Protein AF-N1V5P5-F1 (afdb_monomer_lite)

Sequence (106 aa):
MYGLFARRLSEIPAVEVEAEYWFISLPFGETRRGYAVTNEVIETLRADATRVITAMRRGYFPPKPESGQFASFSTMMGRDGMQQAWHGVSGAEELRDIAALLGGEK

Organism: NCBI:txid1246476

Radius of gyration: 18.53 Å; chains: 1; bounding box: 45×33×42 Å

Structure (mmCIF, N/CA/C/O backbone):
data_AF-N1V5P5-F1
#
_entry.id   AF-N1V5P5-F1
#
loop_
_atom_site.group_PDB
_atom_site.id
_atom_site.type_symbol
_atom_site.label_atom_id
_atom_site.label_alt_id
_atom_site.label_comp_id
_atom_site.label_asym_id
_atom_site.label_entity_id
_atom_site.label_seq_id
_atom_site.pdbx_PDB_ins_code
_atom_site.Cartn_x
_atom_site.Cartn_y
_atom_site.Cartn_z
_atom_site.occupancy
_atom_site.B_iso_or_equiv
_atom_site.auth_seq_id
_atom_site.auth_comp_id
_atom_site.auth_asym_id
_atom_site.auth_atom_id
_atom_site.pdbx_PDB_model_num
ATOM 1 N N . MET A 1 1 ? -3.430 -3.464 7.121 1.00 67.31 1 MET A N 1
ATOM 2 C CA . MET A 1 1 ? -3.294 -4.917 7.398 1.00 67.31 1 MET A CA 1
ATOM 3 C C . MET A 1 1 ? -3.762 -5.298 8.800 1.00 67.31 1 MET A C 1
ATOM 5 O O . MET A 1 1 ? -4.719 -6.050 8.892 1.00 67.31 1 MET A O 1
ATOM 9 N N . TYR A 1 2 ? -3.175 -4.777 9.885 1.00 75.75 2 TYR A N 1
ATOM 10 C CA . TYR A 1 2 ? -3.547 -5.192 11.253 1.00 75.75 2 TYR A CA 1
ATOM 11 C C . TYR A 1 2 ? -5.017 -4.938 11.627 1.00 75.75 2 TYR A C 1
ATOM 13 O O . TYR A 1 2 ? -5.663 -5.842 12.146 1.00 75.75 2 TYR A O 1
ATOM 21 N N . GLY A 1 3 ? -5.590 -3.785 11.259 1.00 73.88 3 GLY A N 1
ATOM 22 C CA . GLY A 1 3 ? -7.024 -3.523 11.461 1.00 73.88 3 GLY A CA 1
ATOM 23 C C . GLY A 1 3 ? -7.952 -4.494 10.709 1.00 73.88 3 GLY A C 1
ATOM 24 O O . GLY A 1 3 ? -9.035 -4.816 11.185 1.00 73.88 3 GLY A O 1
ATOM 25 N N . LEU A 1 4 ? -7.503 -5.049 9.576 1.00 72.12 4 LEU A N 1
ATOM 26 C CA . LEU A 1 4 ? -8.258 -6.060 8.828 1.00 72.12 4 LEU A CA 1
ATOM 27 C C . LEU A 1 4 ? -8.321 -7.388 9.591 1.00 72.12 4 LEU A C 1
ATOM 29 O O . LEU A 1 4 ? -9.376 -8.012 9.678 1.00 72.12 4 LEU A O 1
ATOM 33 N N . PHE A 1 5 ? -7.188 -7.807 10.161 1.00 77.00 5 PHE A N 1
ATOM 34 C CA . PHE A 1 5 ? -7.124 -9.003 10.997 1.00 77.00 5 PHE A CA 1
ATOM 35 C C . PHE A 1 5 ? -7.923 -8.824 12.283 1.00 77.00 5 PHE A C 1
ATOM 37 O O . PHE A 1 5 ? -8.681 -9.721 12.633 1.00 77.00 5 PHE A O 1
ATOM 44 N N . ALA A 1 6 ? -7.829 -7.659 12.928 1.00 76.62 6 ALA A N 1
ATOM 45 C CA . ALA A 1 6 ? -8.623 -7.341 14.111 1.00 76.62 6 ALA A CA 1
ATOM 46 C C . ALA A 1 6 ? -10.131 -7.455 13.829 1.00 76.62 6 ALA A C 1
ATOM 48 O O . ALA A 1 6 ? -10.838 -8.118 14.578 1.00 76.62 6 ALA A O 1
ATOM 49 N N . ARG A 1 7 ? -10.608 -6.919 12.697 1.00 73.62 7 ARG A N 1
ATOM 50 C CA . ARG A 1 7 ? -12.018 -7.032 12.289 1.00 73.62 7 ARG A CA 1
ATOM 51 C C . ARG A 1 7 ? -12.434 -8.447 11.873 1.00 73.62 7 ARG A C 1
ATOM 53 O O . ARG A 1 7 ? -13.584 -8.830 12.041 1.00 73.62 7 ARG A O 1
ATOM 60 N N . ARG A 1 8 ? -11.526 -9.239 11.294 1.00 75.19 8 ARG A N 1
ATOM 61 C CA . ARG A 1 8 ? -11.812 -10.639 10.932 1.00 75.19 8 ARG A CA 1
ATOM 62 C C . ARG A 1 8 ? -11.868 -11.553 12.156 1.00 75.19 8 ARG A C 1
ATOM 64 O O . ARG A 1 8 ? -12.632 -12.513 12.142 1.00 75.19 8 ARG A O 1
ATOM 71 N N . LEU A 1 9 ? -11.029 -11.285 13.152 1.00 77.69 9 LEU A N 1
ATOM 72 C CA . LEU A 1 9 ? -10.914 -12.068 14.382 1.00 77.69 9 LEU A CA 1
ATOM 73 C C . LEU A 1 9 ? -11.858 -11.581 15.483 1.00 77.69 9 LEU A C 1
ATOM 75 O O . LEU A 1 9 ? -12.044 -12.291 16.465 1.00 77.69 9 LEU A O 1
ATOM 79 N N . SER A 1 10 ? -12.459 -10.397 15.343 1.00 72.38 10 SER A N 1
ATOM 80 C CA . SER A 1 10 ? -13.463 -9.930 16.290 1.00 72.38 10 SER A CA 1
ATOM 81 C C . SER A 1 10 ? -14.694 -10.832 16.219 1.00 72.38 10 SER A C 1
ATOM 83 O O . SER A 1 10 ? -15.405 -10.851 15.215 1.00 72.38 10 SER A O 1
ATOM 85 N N . GLU A 1 11 ? -14.982 -11.535 17.310 1.00 67.75 11 GLU A N 1
ATOM 86 C CA . GLU A 1 11 ? -16.199 -12.343 17.480 1.00 67.75 11 GLU A CA 1
ATOM 87 C C . GLU A 1 11 ? -17.476 -11.485 17.554 1.00 67.75 11 GLU A C 1
ATOM 89 O O . GLU A 1 11 ? -18.585 -12.013 17.563 1.00 67.75 11 GLU A O 1
ATOM 94 N N . ILE A 1 12 ? -17.330 -10.155 17.589 1.00 64.88 12 ILE A N 1
ATOM 95 C CA . ILE A 1 12 ? -18.420 -9.184 17.667 1.00 64.88 12 ILE A CA 1
ATOM 96 C C . ILE A 1 12 ? -18.584 -8.524 16.284 1.00 64.88 12 ILE A C 1
ATOM 98 O O . ILE A 1 12 ? -17.786 -7.655 15.930 1.00 64.88 12 ILE A O 1
ATOM 102 N N . PRO A 1 13 ? -19.617 -8.884 15.497 1.00 59.06 13 PRO A N 1
ATOM 103 C CA . PRO A 1 13 ? -19.757 -8.475 14.092 1.00 59.06 13 PRO A CA 1
ATOM 104 C C . PRO A 1 13 ? -19.939 -6.967 13.851 1.00 59.06 13 PRO A C 1
ATOM 106 O O . PRO A 1 13 ? -19.893 -6.526 12.704 1.00 59.06 13 PRO A O 1
ATOM 109 N N . ALA A 1 14 ? -20.185 -6.191 14.910 1.00 62.97 14 ALA A N 1
ATOM 110 C CA . ALA A 1 14 ? -20.585 -4.786 14.851 1.00 62.97 14 ALA A CA 1
ATOM 111 C C . ALA A 1 14 ? -19.599 -3.819 15.532 1.00 62.97 14 ALA A C 1
ATOM 113 O O . ALA A 1 14 ? -19.909 -2.638 15.654 1.00 62.97 14 ALA A O 1
ATOM 114 N N . VAL A 1 15 ? -18.434 -4.290 15.995 1.00 70.00 15 VAL A N 1
ATOM 115 C CA . VAL A 1 15 ? -17.426 -3.387 16.571 1.00 70.00 15 VAL A CA 1
ATOM 116 C C . VAL A 1 15 ? -16.710 -2.656 15.444 1.00 70.00 15 VAL A C 1
ATOM 118 O O . VAL A 1 15 ? -16.106 -3.269 14.561 1.00 70.00 15 VAL A O 1
ATOM 121 N N . GLU A 1 16 ? -16.796 -1.332 15.479 1.00 76.56 16 GLU A N 1
ATOM 122 C CA . GLU A 1 16 ? -16.040 -0.46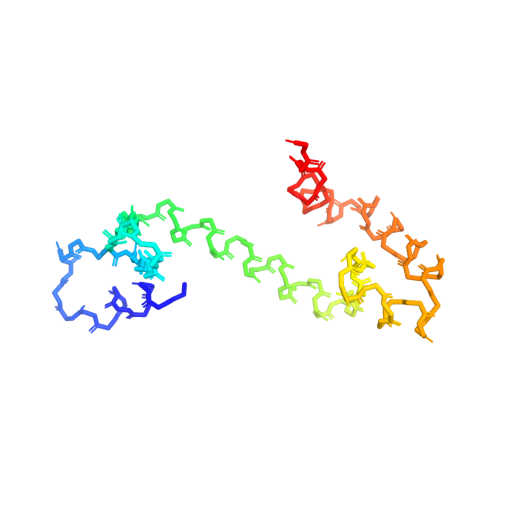4 14.593 1.00 76.56 16 GLU A CA 1
ATOM 123 C C . GLU A 1 16 ? -14.551 -0.576 14.937 1.00 76.56 16 GLU A C 1
ATOM 125 O O . GLU A 1 16 ? -14.142 -0.402 16.084 1.00 76.56 16 GLU A O 1
ATOM 130 N N . VAL A 1 17 ? -13.742 -0.954 13.946 1.00 81.94 17 VAL A N 1
ATOM 131 C CA . VAL A 1 17 ? -12.296 -1.119 14.111 1.00 81.94 17 VAL A CA 1
ATOM 132 C C . VAL A 1 17 ? -11.605 0.115 13.563 1.00 81.94 17 VAL A C 1
ATOM 134 O O . VAL A 1 17 ? -11.783 0.448 12.394 1.00 81.94 17 VAL A O 1
ATOM 137 N N . GLU A 1 18 ? -10.769 0.746 14.379 1.00 85.62 18 GLU A N 1
ATOM 138 C CA . GLU A 1 18 ? -9.924 1.867 13.974 1.00 85.62 18 GLU A CA 1
ATOM 139 C C . GLU A 1 18 ? -8.472 1.414 13.794 1.00 85.62 18 GLU A C 1
ATOM 141 O O . GLU A 1 18 ? -7.947 0.591 14.547 1.00 85.62 18 GLU A O 1
ATOM 146 N N . ALA A 1 19 ? -7.819 1.937 12.758 1.00 84.38 19 ALA A N 1
ATOM 147 C CA . ALA A 1 19 ? -6.390 1.779 12.537 1.00 84.38 19 ALA A CA 1
ATOM 148 C C . ALA A 1 19 ? -5.689 3.088 12.885 1.00 84.38 19 ALA A C 1
ATOM 150 O O . ALA A 1 19 ? -6.049 4.140 12.358 1.00 84.38 19 ALA A O 1
ATOM 151 N N . GLU A 1 20 ? -4.675 3.020 13.746 1.00 85.19 20 GLU A N 1
ATOM 152 C CA . GLU A 1 20 ? -4.073 4.214 14.330 1.00 85.19 20 GLU A CA 1
ATOM 153 C C . GLU A 1 20 ? -2.556 4.174 14.347 1.00 85.19 20 GLU A 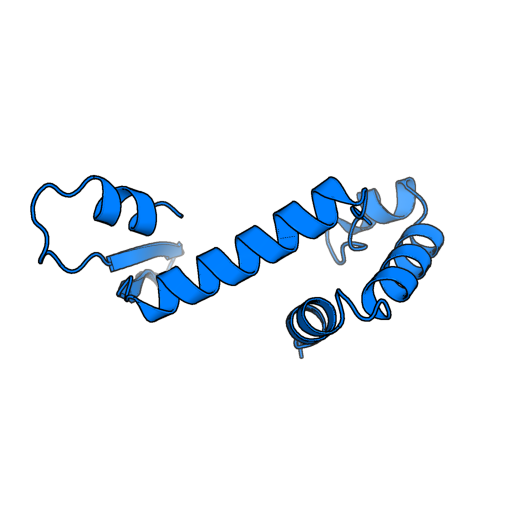C 1
ATOM 155 O O . GLU A 1 20 ? -1.936 3.133 14.564 1.00 85.19 20 GLU A O 1
ATOM 160 N N . TYR A 1 21 ? -1.976 5.354 14.170 1.00 79.81 21 TYR A N 1
ATOM 161 C CA . TYR A 1 21 ? -0.551 5.605 14.222 1.00 79.81 21 TYR A CA 1
ATOM 162 C C . TYR A 1 21 ? -0.265 6.671 15.267 1.00 79.81 21 TYR A C 1
ATOM 164 O O . TYR A 1 21 ? -0.916 7.720 15.326 1.00 79.81 21 TYR A O 1
ATOM 172 N N . TRP A 1 22 ? 0.716 6.364 16.105 1.00 81.56 22 TRP A N 1
ATOM 173 C CA . TRP A 1 22 ? 1.154 7.214 17.195 1.00 81.56 22 TRP A CA 1
ATOM 174 C C . TRP A 1 22 ? 2.506 7.793 16.802 1.00 81.56 22 TRP A C 1
ATOM 176 O O . TRP A 1 22 ? 3.497 7.071 16.693 1.00 81.56 22 TRP A O 1
ATOM 186 N N . PHE A 1 23 ? 2.535 9.097 16.550 1.00 74.75 23 PHE A N 1
ATOM 187 C CA . PHE A 1 23 ? 3.768 9.819 16.280 1.00 74.75 23 PHE A CA 1
ATOM 188 C C . PHE A 1 23 ? 4.285 10.388 17.595 1.00 74.75 23 PHE A C 1
ATOM 190 O O . PHE A 1 23 ? 3.679 11.293 18.172 1.00 74.75 23 PHE A O 1
ATOM 197 N N . ILE A 1 24 ? 5.407 9.850 18.064 1.00 73.75 24 ILE A N 1
ATOM 198 C CA . ILE A 1 24 ? 6.117 10.371 19.230 1.00 73.75 24 ILE A CA 1
ATOM 199 C C . ILE A 1 24 ? 7.224 11.282 18.700 1.00 73.75 24 ILE A C 1
ATOM 201 O O . ILE A 1 24 ? 8.294 10.812 18.320 1.00 73.75 24 ILE A O 1
ATOM 205 N N . SER A 1 25 ? 6.961 12.588 18.631 1.00 65.88 25 SER A N 1
ATOM 206 C CA . SER A 1 25 ? 7.993 13.581 18.317 1.00 65.88 25 SER A CA 1
ATOM 207 C C . SER A 1 25 ? 8.282 14.442 19.541 1.00 65.88 25 SER A C 1
ATOM 209 O O . SER A 1 25 ? 7.417 15.186 20.000 1.00 65.88 25 SER A O 1
ATOM 211 N N . LEU A 1 26 ? 9.511 14.386 20.055 1.00 59.88 26 LEU A N 1
ATOM 212 C CA . LEU A 1 26 ? 10.017 15.425 20.954 1.00 59.88 26 LEU A CA 1
ATOM 213 C C . LEU A 1 26 ? 10.351 16.669 20.105 1.00 59.88 26 LEU A C 1
ATOM 215 O O . LEU A 1 26 ? 10.971 16.503 19.053 1.00 59.88 26 LEU A O 1
ATOM 219 N N . PRO A 1 27 ? 9.971 17.900 20.503 1.00 65.31 27 PRO A N 1
ATOM 220 C CA . PRO A 1 27 ? 9.364 18.313 21.777 1.00 65.31 27 PRO A CA 1
ATOM 221 C C . PRO A 1 27 ? 7.822 18.443 21.766 1.00 65.31 27 PRO A C 1
ATOM 223 O O . PRO A 1 27 ? 7.254 18.892 22.756 1.00 65.31 27 PRO A O 1
ATOM 226 N N . PHE A 1 28 ? 7.134 18.101 20.671 1.00 61.12 28 PHE A N 1
ATOM 227 C CA . PHE A 1 28 ? 5.743 18.516 20.406 1.00 61.12 28 PHE A CA 1
ATOM 228 C C . PHE A 1 28 ? 4.635 17.580 20.934 1.00 61.12 28 PHE A C 1
ATOM 230 O O . PHE A 1 28 ? 3.458 17.838 20.690 1.00 61.12 28 PHE A O 1
ATOM 237 N N . GLY A 1 29 ? 4.984 16.539 21.694 1.00 60.84 29 GLY A N 1
ATOM 238 C CA . GLY A 1 29 ? 4.015 15.616 22.298 1.00 60.84 29 GLY A CA 1
ATOM 239 C C . GLY A 1 29 ? 3.490 14.542 21.338 1.00 60.84 29 GLY A C 1
ATOM 240 O O . GLY A 1 29 ? 3.914 14.442 20.185 1.00 60.84 29 GLY A O 1
ATOM 241 N N . GLU A 1 30 ? 2.597 13.689 21.844 1.00 64.25 30 GLU A N 1
ATOM 242 C CA . GLU A 1 30 ? 2.008 12.578 21.090 1.00 64.25 30 GLU A CA 1
ATOM 243 C C . GLU A 1 30 ? 0.966 13.088 20.088 1.00 64.25 30 GLU A C 1
ATOM 245 O O . GLU A 1 30 ? -0.048 13.677 20.466 1.00 64.25 30 GLU A O 1
ATOM 250 N N . THR A 1 31 ? 1.185 12.831 18.797 1.00 73.44 31 THR A N 1
ATOM 251 C CA . THR A 1 31 ? 0.159 13.050 17.770 1.00 73.44 31 THR A CA 1
ATOM 252 C C . THR A 1 31 ? -0.416 11.709 17.338 1.00 73.44 31 THR A C 1
ATOM 254 O O . THR A 1 31 ? 0.259 10.908 16.691 1.00 73.44 31 THR A O 1
ATOM 257 N N . ARG A 1 32 ? -1.687 11.472 17.672 1.00 75.38 32 ARG A N 1
ATOM 258 C CA . ARG A 1 32 ? -2.460 10.320 17.193 1.00 75.38 32 ARG A CA 1
ATOM 259 C C . ARG A 1 32 ? -3.138 10.673 15.869 1.00 75.38 32 ARG A C 1
ATOM 261 O O . ARG A 1 32 ? -3.769 11.727 15.726 1.00 75.38 32 ARG A O 1
ATOM 268 N N . ARG A 1 33 ? -2.980 9.802 14.875 1.00 80.88 33 ARG A N 1
ATOM 269 C CA . ARG A 1 33 ? -3.690 9.859 13.591 1.00 80.88 33 ARG A CA 1
ATOM 270 C C . ARG A 1 33 ? -4.287 8.491 13.323 1.00 80.88 33 ARG A C 1
ATOM 272 O O . ARG A 1 33 ? -3.558 7.504 13.316 1.00 80.88 33 ARG A O 1
ATOM 279 N N . GLY A 1 34 ? -5.593 8.441 13.110 1.00 83.06 34 GLY A N 1
ATOM 280 C CA . GLY A 1 34 ? -6.306 7.196 12.867 1.00 83.06 34 GLY A CA 1
ATOM 281 C C . GLY A 1 34 ? -7.417 7.352 11.844 1.00 83.06 34 GLY A C 1
ATOM 282 O O . GLY A 1 34 ? -7.771 8.469 11.464 1.00 83.06 34 GLY A O 1
ATOM 283 N N . TYR A 1 35 ? -7.925 6.216 11.380 1.00 84.75 35 TYR A N 1
ATOM 284 C CA . TYR A 1 35 ? -9.078 6.130 10.492 1.00 84.75 35 TYR A CA 1
ATOM 285 C C . TYR A 1 35 ? -9.880 4.854 10.767 1.00 84.75 35 TYR A C 1
ATOM 287 O O . TYR A 1 35 ? -9.323 3.819 11.149 1.00 84.75 35 TYR A O 1
ATOM 295 N N . ALA A 1 36 ? -11.190 4.919 10.530 1.00 87.62 36 ALA A N 1
ATOM 296 C CA . ALA A 1 36 ? -12.069 3.761 10.617 1.00 87.62 36 ALA A CA 1
ATOM 297 C C . ALA A 1 36 ? -11.784 2.772 9.475 1.00 87.62 36 ALA A C 1
ATOM 299 O O . ALA A 1 36 ? -11.679 3.143 8.303 1.00 87.62 36 ALA A O 1
ATOM 300 N N . VAL A 1 37 ? -11.695 1.484 9.801 1.00 85.19 37 VAL A N 1
ATOM 301 C CA . VAL A 1 37 ? -11.513 0.395 8.833 1.00 85.19 37 VAL A CA 1
ATOM 302 C C . VAL A 1 37 ? -12.877 0.013 8.260 1.00 85.19 37 VAL A C 1
ATOM 304 O O . VAL A 1 37 ? -13.478 -1.006 8.616 1.00 85.19 37 VAL A O 1
ATOM 307 N N . THR A 1 38 ? -13.389 0.871 7.379 1.00 87.69 38 THR A N 1
ATOM 308 C CA . THR A 1 38 ? -14.684 0.702 6.708 1.00 87.69 38 THR A CA 1
ATOM 309 C C . THR A 1 38 ? -14.648 -0.423 5.666 1.00 87.69 38 THR A C 1
ATOM 311 O O . THR A 1 38 ? -13.595 -0.968 5.333 1.00 87.69 38 THR A O 1
ATOM 314 N N . ASN A 1 39 ? -15.814 -0.785 5.120 1.00 84.44 39 ASN A N 1
ATOM 315 C CA . ASN A 1 39 ? -15.879 -1.741 4.008 1.00 84.44 39 ASN A CA 1
ATOM 316 C C . ASN A 1 39 ? -15.144 -1.224 2.764 1.00 84.44 39 ASN A C 1
ATOM 318 O O . ASN A 1 39 ? -14.492 -2.003 2.085 1.00 84.44 39 ASN A O 1
ATOM 322 N N . GLU A 1 40 ? -15.187 0.080 2.498 1.00 87.44 40 GLU A N 1
ATOM 323 C CA . GLU A 1 40 ? -14.471 0.690 1.374 1.00 87.44 40 GLU A CA 1
ATOM 324 C C . GLU A 1 40 ? -12.953 0.502 1.500 1.00 87.44 40 GLU A C 1
ATOM 326 O O . GLU A 1 40 ? -12.305 0.051 0.559 1.00 87.44 40 GLU A O 1
ATOM 331 N N . VAL A 1 41 ? -12.394 0.732 2.694 1.00 85.50 41 VAL A N 1
ATOM 332 C CA . VAL A 1 41 ? -10.971 0.474 2.978 1.00 85.50 41 VAL A CA 1
ATOM 333 C C . VAL A 1 41 ? -10.607 -0.992 2.707 1.00 85.50 41 VAL A C 1
ATOM 335 O O . VAL A 1 41 ? -9.538 -1.286 2.169 1.00 85.50 41 VAL A O 1
ATOM 338 N N . ILE A 1 42 ? -11.495 -1.924 3.066 1.00 84.31 42 ILE A N 1
ATOM 339 C CA . ILE A 1 42 ? -11.301 -3.364 2.849 1.00 84.31 42 ILE A CA 1
ATOM 340 C C . ILE A 1 42 ? -11.301 -3.704 1.357 1.00 84.31 42 ILE A C 1
ATOM 342 O O . ILE A 1 42 ? -10.443 -4.466 0.904 1.00 84.31 42 ILE A O 1
ATOM 346 N N . GLU A 1 43 ? -12.257 -3.166 0.603 1.00 86.19 43 GLU A N 1
ATOM 347 C CA . GLU A 1 43 ? -12.366 -3.409 -0.835 1.00 86.19 43 GLU A CA 1
ATOM 348 C C . GLU A 1 43 ? -11.156 -2.851 -1.589 1.00 86.19 43 GLU A C 1
ATOM 350 O O . GLU A 1 43 ? -10.565 -3.568 -2.400 1.00 86.19 43 GLU A O 1
ATOM 355 N N . THR A 1 44 ? -10.708 -1.641 -1.248 1.00 86.00 44 THR A N 1
ATOM 356 C CA . THR A 1 44 ? -9.486 -1.044 -1.806 1.00 86.00 44 THR A CA 1
ATOM 357 C C . THR A 1 44 ? -8.269 -1.925 -1.537 1.00 86.00 44 THR A C 1
ATOM 359 O O . THR A 1 44 ? -7.554 -2.299 -2.465 1.00 86.00 44 THR A O 1
ATOM 362 N N . LEU A 1 45 ? -8.078 -2.371 -0.288 1.00 84.88 45 LEU A N 1
ATOM 363 C CA . LEU A 1 45 ? -6.949 -3.238 0.051 1.00 84.88 45 LEU A CA 1
ATOM 364 C C . LEU A 1 45 ? -6.997 -4.576 -0.700 1.00 84.88 45 LEU A C 1
ATOM 366 O O . LEU A 1 45 ? -5.956 -5.099 -1.101 1.00 84.88 45 LEU A O 1
ATOM 370 N N . ARG A 1 46 ? -8.191 -5.148 -0.899 1.00 84.38 46 ARG A N 1
ATOM 371 C CA . ARG A 1 46 ? -8.357 -6.387 -1.670 1.00 84.38 46 ARG A CA 1
ATOM 372 C C . ARG A 1 46 ? -7.982 -6.182 -3.133 1.00 84.38 46 ARG A C 1
ATOM 374 O O . ARG A 1 46 ? -7.289 -7.035 -3.695 1.00 84.38 46 ARG A O 1
ATOM 381 N N . ALA A 1 47 ? -8.426 -5.084 -3.739 1.00 82.88 47 ALA A N 1
ATOM 382 C CA . ALA A 1 47 ? -8.088 -4.744 -5.115 1.00 82.88 47 ALA A CA 1
ATOM 383 C C . ALA A 1 47 ? -6.568 -4.587 -5.277 1.00 82.88 47 ALA A C 1
ATOM 385 O O . ALA A 1 47 ? -5.971 -5.217 -6.153 1.00 82.88 47 ALA A O 1
ATOM 386 N N . ASP A 1 48 ? -5.926 -3.850 -4.372 1.00 82.06 48 ASP A N 1
ATOM 387 C CA . ASP A 1 48 ? -4.484 -3.609 -4.414 1.00 82.06 48 ASP A CA 1
ATOM 388 C C . ASP A 1 48 ? -3.672 -4.888 -4.184 1.00 82.06 48 ASP A C 1
ATOM 390 O O . ASP A 1 48 ? -2.761 -5.195 -4.955 1.00 82.06 48 ASP A O 1
ATOM 394 N N . ALA A 1 49 ? -4.038 -5.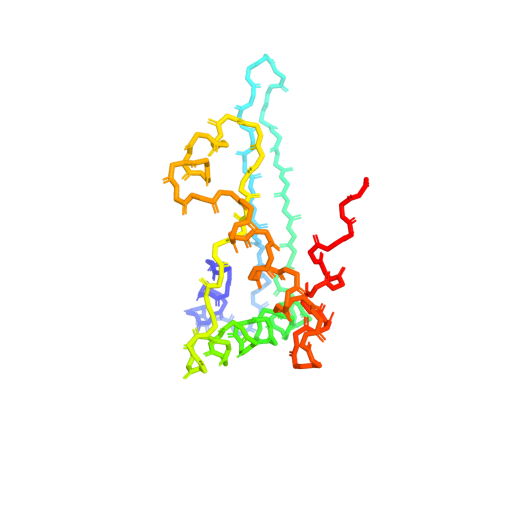705 -3.192 1.00 82.75 49 ALA A N 1
ATOM 395 C CA . ALA A 1 49 ? -3.382 -6.989 -2.952 1.00 82.75 49 ALA A CA 1
ATOM 396 C C . ALA A 1 49 ? -3.520 -7.936 -4.155 1.00 82.75 49 ALA A C 1
ATOM 398 O O . ALA A 1 49 ? -2.556 -8.603 -4.535 1.00 82.75 49 ALA A O 1
ATOM 399 N N . THR A 1 50 ? -4.695 -7.971 -4.792 1.00 81.50 50 THR A N 1
ATOM 400 C CA . THR A 1 50 ? -4.935 -8.783 -5.997 1.00 81.50 50 THR A CA 1
ATOM 401 C C . THR A 1 50 ? -4.035 -8.342 -7.146 1.00 81.50 50 THR A C 1
ATOM 403 O O . THR A 1 50 ? -3.434 -9.184 -7.820 1.00 81.50 50 THR A O 1
ATOM 406 N N . ARG A 1 51 ? -3.899 -7.028 -7.346 1.00 75.94 51 ARG A N 1
ATOM 407 C CA . ARG A 1 51 ? -3.016 -6.440 -8.359 1.00 75.94 51 ARG A CA 1
ATOM 408 C C . ARG A 1 51 ? -1.556 -6.804 -8.104 1.00 75.94 51 ARG A C 1
ATOM 410 O O . ARG A 1 51 ? -0.906 -7.343 -8.997 1.00 75.94 51 ARG A O 1
ATOM 417 N N . VAL A 1 52 ? -1.075 -6.610 -6.874 1.00 77.69 52 VAL A N 1
ATOM 418 C CA . VAL A 1 52 ? 0.294 -6.969 -6.475 1.00 77.69 52 VAL A CA 1
ATOM 419 C C . VAL A 1 52 ? 0.553 -8.456 -6.718 1.00 77.69 52 VAL A C 1
ATOM 421 O O . VAL A 1 52 ? 1.481 -8.795 -7.444 1.00 77.69 52 VAL A O 1
ATOM 424 N N . ILE A 1 53 ? -0.292 -9.351 -6.195 1.00 79.75 53 ILE A N 1
ATOM 425 C CA . ILE A 1 53 ? -0.139 -10.808 -6.361 1.00 79.75 53 ILE A CA 1
ATOM 426 C C . ILE A 1 53 ? -0.148 -11.206 -7.843 1.00 79.75 53 ILE A C 1
ATOM 428 O O . ILE A 1 53 ? 0.607 -12.090 -8.250 1.00 79.75 53 ILE A O 1
ATOM 432 N N . THR A 1 54 ? -0.977 -10.560 -8.665 1.00 77.44 54 THR A N 1
ATOM 433 C CA . THR A 1 54 ? -1.026 -10.814 -10.111 1.00 77.44 54 THR A CA 1
ATOM 434 C C . THR A 1 54 ? 0.282 -10.419 -10.791 1.00 77.44 54 THR A C 1
ATOM 436 O O . THR A 1 54 ? 0.810 -11.208 -11.574 1.00 77.44 54 THR A O 1
ATOM 439 N N . ALA A 1 55 ? 0.841 -9.253 -10.454 1.00 71.88 55 ALA A N 1
ATOM 440 C CA . ALA A 1 55 ? 2.153 -8.834 -10.938 1.00 71.88 55 ALA A CA 1
ATOM 441 C C . ALA A 1 55 ? 3.243 -9.838 -10.520 1.00 71.88 55 ALA A C 1
ATOM 443 O O . ALA A 1 55 ? 3.984 -10.317 -11.378 1.00 71.88 55 ALA A O 1
ATOM 444 N N . MET A 1 56 ? 3.250 -10.266 -9.247 1.00 75.44 56 MET A N 1
ATOM 445 C CA . MET A 1 56 ? 4.194 -11.275 -8.744 1.00 75.44 56 MET A CA 1
ATOM 446 C C . MET A 1 56 ? 4.114 -12.587 -9.538 1.00 75.44 56 MET A C 1
ATOM 448 O O . MET A 1 56 ? 5.131 -13.117 -9.977 1.00 75.44 56 MET A O 1
ATOM 452 N N . ARG A 1 57 ? 2.899 -13.111 -9.756 1.00 77.56 57 ARG A N 1
ATOM 453 C CA . ARG A 1 57 ? 2.663 -14.374 -10.484 1.00 77.56 57 ARG A CA 1
ATOM 454 C C . ARG A 1 57 ? 3.095 -14.318 -11.942 1.00 77.56 57 ARG A C 1
ATOM 456 O O . ARG A 1 57 ? 3.427 -15.346 -12.518 1.00 77.56 57 ARG A O 1
ATOM 463 N N . ARG A 1 58 ? 3.075 -13.128 -12.532 1.00 74.56 58 ARG A N 1
ATOM 464 C CA . ARG A 1 58 ? 3.541 -12.882 -13.896 1.00 74.56 58 ARG A CA 1
ATOM 465 C C . ARG A 1 58 ? 5.045 -12.573 -13.961 1.00 74.56 58 ARG A C 1
ATOM 467 O O . ARG A 1 58 ? 5.553 -12.298 -15.039 1.00 74.56 58 ARG A O 1
ATOM 474 N N . GLY A 1 59 ? 5.757 -12.630 -12.831 1.00 66.06 59 GLY A N 1
ATOM 475 C CA . GLY A 1 59 ? 7.193 -12.352 -12.750 1.00 66.06 59 GLY A CA 1
ATOM 476 C C . GLY A 1 59 ? 7.550 -10.864 -12.788 1.00 66.06 59 GLY A C 1
ATOM 477 O O . GLY A 1 59 ? 8.719 -10.524 -12.952 1.00 66.06 59 GLY A O 1
ATOM 478 N N . TYR A 1 60 ? 6.573 -9.966 -12.632 1.00 68.62 60 TYR A N 1
ATOM 479 C CA . TYR A 1 60 ? 6.808 -8.525 -12.645 1.00 68.62 60 TYR A CA 1
ATOM 480 C C . TYR A 1 60 ? 7.172 -8.024 -11.247 1.00 68.62 60 TYR A C 1
ATOM 482 O O . TYR A 1 60 ? 6.318 -7.901 -10.370 1.00 68.62 60 TYR A O 1
ATOM 490 N N . PHE A 1 61 ? 8.457 -7.719 -11.067 1.00 67.44 61 PHE A N 1
ATOM 491 C CA . PHE A 1 61 ? 9.028 -7.166 -9.837 1.00 67.44 61 PHE A CA 1
ATOM 492 C C . PHE A 1 61 ? 10.162 -6.165 -10.127 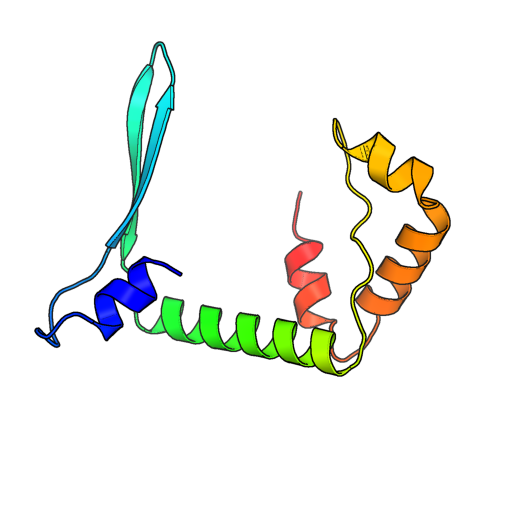1.00 67.44 61 PHE A C 1
ATOM 494 O O . PHE A 1 61 ? 11.263 -6.314 -9.594 1.00 67.44 61 PHE A O 1
ATOM 501 N N . PRO A 1 62 ? 9.975 -5.156 -11.002 1.00 63.38 62 PRO A N 1
ATOM 502 C CA . PRO A 1 62 ? 11.035 -4.180 -11.193 1.00 63.38 62 PRO A CA 1
ATOM 503 C C . PRO A 1 62 ? 11.235 -3.413 -9.876 1.00 63.38 62 PRO A C 1
ATOM 505 O O . PRO A 1 62 ? 10.277 -2.846 -9.343 1.00 63.38 62 PRO A O 1
ATOM 508 N N . PRO A 1 63 ? 12.449 -3.388 -9.315 1.00 64.12 63 PRO A N 1
ATOM 509 C CA . PRO A 1 63 ? 12.726 -2.534 -8.174 1.00 64.12 63 PRO A CA 1
ATOM 510 C C . PRO A 1 63 ? 12.520 -1.072 -8.596 1.00 64.12 63 PRO A C 1
ATOM 512 O O . PRO A 1 63 ? 13.136 -0.611 -9.561 1.00 64.12 63 PRO A O 1
ATOM 515 N N . LYS A 1 64 ? 11.642 -0.341 -7.895 1.00 68.81 64 LYS A N 1
ATOM 516 C CA . LYS A 1 64 ? 11.496 1.104 -8.108 1.00 68.81 64 LYS A CA 1
ATOM 517 C C . LYS A 1 64 ? 12.838 1.748 -7.739 1.00 68.81 64 LYS A C 1
ATOM 519 O O . LYS A 1 64 ? 13.328 1.502 -6.635 1.00 68.81 64 LYS A O 1
ATOM 524 N N . PRO A 1 65 ? 13.475 2.522 -8.633 1.00 66.12 65 PRO A N 1
ATOM 525 C CA . PRO A 1 65 ? 14.725 3.183 -8.294 1.00 66.12 65 PRO A CA 1
ATOM 526 C C . PRO A 1 65 ? 14.472 4.182 -7.158 1.00 66.12 65 PRO A C 1
ATOM 528 O O . PRO A 1 65 ? 13.764 5.174 -7.331 1.00 66.12 65 PRO A O 1
ATOM 531 N N . GLU A 1 66 ? 15.031 3.885 -5.987 1.00 67.88 66 GLU A N 1
ATOM 532 C CA . GLU A 1 66 ? 14.922 4.728 -4.798 1.00 67.88 66 GLU A CA 1
ATOM 533 C C . GLU A 1 66 ? 15.614 6.089 -4.999 1.00 67.88 66 GLU A C 1
ATOM 535 O O . GLU A 1 66 ? 16.585 6.248 -5.756 1.00 67.88 66 GLU A O 1
ATOM 540 N N . SER A 1 67 ? 15.116 7.096 -4.284 1.00 64.94 67 SER A N 1
ATOM 541 C CA . SER A 1 67 ? 15.707 8.437 -4.229 1.00 64.94 67 SER A CA 1
ATOM 542 C C . SER A 1 67 ? 16.220 8.755 -2.817 1.00 64.94 67 SER A C 1
ATOM 544 O O . SER A 1 67 ? 15.933 8.044 -1.856 1.00 64.94 67 SER A O 1
ATOM 546 N N . GLY A 1 68 ? 17.048 9.795 -2.679 1.00 64.88 68 GLY A N 1
ATOM 547 C CA . GLY A 1 68 ? 17.580 10.210 -1.377 1.00 64.88 68 GLY A CA 1
ATOM 548 C C . GLY A 1 68 ? 18.573 9.213 -0.763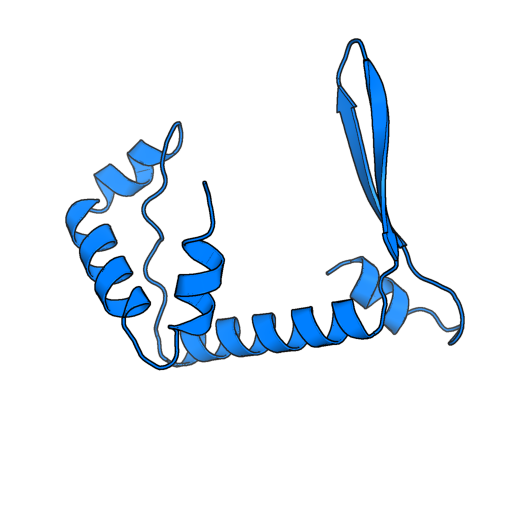 1.00 64.88 68 GLY A C 1
ATOM 549 O O . GLY A 1 68 ? 19.447 8.688 -1.451 1.00 64.88 68 GLY A O 1
ATOM 550 N N . GLN A 1 69 ? 18.463 8.967 0.545 1.00 63.75 69 GLN A N 1
ATOM 551 C CA . GLN A 1 69 ? 19.459 8.218 1.332 1.00 63.75 69 GLN A CA 1
ATOM 552 C C . GLN A 1 69 ? 19.637 6.744 0.926 1.00 63.75 69 GLN A C 1
ATOM 554 O O . GLN A 1 69 ? 20.656 6.141 1.251 1.00 63.75 69 GLN A O 1
ATOM 559 N N . PHE A 1 70 ? 18.678 6.168 0.192 1.00 63.94 70 PHE A N 1
ATOM 560 C CA . PHE A 1 70 ? 18.734 4.786 -0.297 1.00 63.94 70 PHE A CA 1
ATOM 561 C C . PHE A 1 70 ? 19.144 4.682 -1.775 1.00 63.94 70 PHE A C 1
ATOM 563 O O . PHE A 1 70 ? 19.206 3.583 -2.328 1.00 63.94 70 PHE A O 1
ATOM 570 N N . ALA A 1 71 ? 19.483 5.806 -2.419 1.00 66.88 71 ALA A N 1
ATOM 571 C CA . ALA A 1 71 ? 19.876 5.834 -3.827 1.00 66.88 71 ALA A CA 1
ATOM 572 C C . ALA A 1 71 ? 21.106 4.956 -4.122 1.00 66.88 71 ALA A C 1
ATOM 574 O O . ALA A 1 71 ? 21.191 4.383 -5.207 1.00 66.88 71 ALA A O 1
ATOM 575 N N . SER A 1 72 ? 22.020 4.782 -3.160 1.00 65.50 72 SER A N 1
ATOM 576 C CA . SER A 1 72 ? 23.216 3.934 -3.296 1.00 65.50 72 SER A CA 1
ATOM 577 C C . SER A 1 72 ? 22.888 2.481 -3.668 1.00 65.50 72 SER A C 1
ATOM 579 O O . SER A 1 72 ? 23.592 1.894 -4.490 1.00 65.50 72 SER A O 1
ATOM 581 N N . PHE A 1 73 ? 21.787 1.928 -3.147 1.00 64.00 73 PHE A N 1
ATOM 582 C CA . PHE A 1 73 ? 21.326 0.578 -3.481 1.00 64.00 73 PHE A CA 1
ATOM 583 C C . PHE A 1 73 ? 20.840 0.479 -4.933 1.00 64.00 73 PHE A C 1
ATOM 585 O O . PHE A 1 73 ? 21.158 -0.488 -5.623 1.00 64.00 73 PHE A O 1
ATOM 592 N N . SER A 1 74 ? 20.134 1.503 -5.425 1.00 63.59 74 SER A N 1
ATOM 593 C CA . SER A 1 74 ? 19.693 1.568 -6.828 1.00 63.59 74 SER A CA 1
ATOM 594 C C . SER A 1 74 ? 20.855 1.786 -7.804 1.00 63.59 74 SER A C 1
ATOM 596 O O . SER A 1 74 ? 20.878 1.210 -8.887 1.00 63.59 74 SER A O 1
ATOM 598 N N . THR A 1 75 ? 21.869 2.564 -7.415 1.00 65.75 75 THR A N 1
ATOM 599 C CA . THR A 1 75 ? 23.058 2.810 -8.241 1.00 65.75 75 THR A CA 1
ATOM 600 C C . THR A 1 75 ? 23.898 1.545 -8.407 1.00 65.75 75 THR A C 1
ATOM 602 O O . THR A 1 75 ? 24.353 1.264 -9.512 1.00 65.75 75 THR A O 1
ATOM 605 N N . MET A 1 76 ? 24.053 0.747 -7.346 1.00 65.88 76 MET A N 1
ATOM 606 C CA . MET A 1 76 ? 24.834 -0.497 -7.376 1.00 65.88 76 MET A CA 1
ATOM 607 C C . MET A 1 76 ? 24.209 -1.581 -8.266 1.00 65.88 76 MET A C 1
ATOM 609 O O . MET A 1 76 ? 24.932 -2.344 -8.899 1.00 65.88 76 MET A O 1
ATOM 613 N N . MET A 1 77 ? 22.876 -1.631 -8.347 1.00 65.19 77 MET A N 1
ATOM 614 C CA . MET A 1 77 ? 22.142 -2.568 -9.209 1.00 65.19 77 MET A CA 1
ATOM 615 C C . MET A 1 77 ? 22.011 -2.097 -10.670 1.00 65.19 77 MET A C 1
ATOM 617 O O . MET A 1 77 ? 21.525 -2.854 -11.506 1.00 65.19 77 MET A O 1
ATOM 621 N N . GLY A 1 78 ? 22.457 -0.877 -10.995 1.00 74.81 78 GLY A N 1
ATOM 622 C CA . GLY A 1 78 ? 22.303 -0.279 -12.323 1.00 74.81 78 GLY A CA 1
ATOM 623 C C . GLY A 1 78 ? 21.007 0.523 -12.447 1.00 74.81 78 GLY A C 1
ATOM 624 O O . GLY A 1 78 ? 20.028 0.074 -13.045 1.00 74.81 78 GLY A O 1
ATOM 625 N N . ARG A 1 79 ? 21.029 1.747 -11.905 1.00 73.00 79 ARG A N 1
ATOM 626 C CA . ARG A 1 79 ? 19.884 2.671 -11.828 1.00 73.00 79 ARG A CA 1
ATOM 627 C C . ARG A 1 79 ? 19.171 2.872 -13.167 1.00 73.00 79 ARG A C 1
ATOM 629 O O . ARG A 1 79 ? 17.947 2.825 -13.199 1.00 73.00 79 ARG A O 1
ATOM 636 N N . ASP A 1 80 ? 19.915 3.051 -14.256 1.00 72.12 80 ASP A N 1
ATOM 637 C CA . ASP A 1 80 ? 19.338 3.316 -15.582 1.00 72.12 80 ASP A CA 1
ATOM 638 C C . ASP A 1 80 ? 18.576 2.104 -16.133 1.00 72.12 80 ASP A C 1
ATOM 640 O O . ASP A 1 80 ? 17.482 2.250 -16.680 1.00 72.12 80 ASP A O 1
ATOM 644 N N . GLY A 1 81 ? 19.103 0.894 -15.917 1.00 68.88 81 GLY A N 1
ATOM 645 C CA . GLY A 1 81 ? 18.425 -0.353 -16.277 1.00 68.88 81 GLY A CA 1
ATOM 646 C C . GLY A 1 81 ? 17.160 -0.576 -15.446 1.00 68.88 81 GLY A C 1
ATOM 647 O O . GLY A 1 81 ? 16.120 -0.954 -15.985 1.00 68.88 81 GLY A O 1
ATOM 648 N N . MET A 1 82 ? 17.209 -0.259 -14.148 1.00 71.69 82 MET A N 1
ATOM 649 C CA . MET A 1 82 ? 16.033 -0.292 -13.269 1.00 71.69 82 MET A CA 1
ATOM 650 C C . MET A 1 82 ? 14.991 0.750 -13.683 1.00 71.69 82 MET A C 1
ATOM 652 O O . MET A 1 82 ? 13.802 0.451 -13.695 1.00 71.69 82 MET A O 1
ATOM 656 N N . GLN A 1 83 ? 15.416 1.955 -14.066 1.00 72.62 83 GLN A N 1
ATOM 657 C CA . GLN A 1 83 ? 14.520 3.021 -14.501 1.00 72.62 83 GLN A CA 1
ATOM 658 C C . GLN A 1 83 ? 13.858 2.695 -15.845 1.00 72.62 83 GLN A C 1
ATOM 660 O O . GLN A 1 83 ? 12.656 2.909 -15.992 1.00 72.62 83 GLN A O 1
ATOM 665 N N . GLN A 1 84 ? 14.585 2.105 -16.797 1.00 69.75 84 GLN A N 1
ATOM 666 C CA . GLN A 1 84 ? 14.000 1.602 -18.045 1.00 69.75 84 GLN A CA 1
ATOM 667 C C . GLN A 1 84 ? 13.025 0.445 -17.810 1.00 69.75 84 GLN A C 1
ATOM 669 O O . GLN A 1 84 ? 11.922 0.465 -18.358 1.00 69.75 84 GLN A O 1
ATOM 674 N N . ALA A 1 85 ? 13.386 -0.530 -16.969 1.00 69.88 85 ALA A N 1
ATOM 675 C CA . ALA A 1 85 ? 12.488 -1.622 -16.598 1.00 69.88 85 ALA A CA 1
ATOM 676 C C . ALA A 1 85 ? 11.226 -1.089 -15.904 1.00 69.88 85 ALA A C 1
ATOM 678 O O . ALA A 1 85 ? 10.113 -1.500 -16.230 1.00 69.88 85 ALA A O 1
ATOM 679 N N . TRP A 1 86 ? 11.383 -0.113 -15.006 1.00 70.75 86 TRP A N 1
ATOM 680 C CA . TRP A 1 86 ? 10.272 0.556 -14.342 1.00 70.75 86 TRP A CA 1
ATOM 681 C C . TRP A 1 86 ? 9.378 1.304 -15.337 1.00 70.75 86 TRP A C 1
ATOM 683 O O . TRP A 1 86 ? 8.162 1.147 -15.286 1.00 70.75 86 TRP A O 1
ATOM 693 N N . HIS A 1 87 ? 9.940 2.058 -16.287 1.00 69.50 87 HIS A N 1
ATOM 694 C CA . HIS A 1 87 ? 9.170 2.744 -17.332 1.00 69.50 87 HIS A CA 1
ATOM 695 C C . HIS A 1 87 ? 8.414 1.777 -18.250 1.00 69.50 87 HIS A C 1
ATOM 697 O O . HIS A 1 87 ? 7.246 2.021 -18.551 1.00 69.50 87 HIS A O 1
ATOM 703 N N . GLY A 1 88 ? 9.038 0.668 -18.654 1.00 66.81 88 GLY A N 1
ATOM 704 C CA . GLY A 1 88 ? 8.382 -0.369 -19.455 1.00 66.81 88 GLY A CA 1
ATOM 705 C C . GLY A 1 88 ? 7.193 -0.999 -18.726 1.00 66.81 88 GLY A C 1
ATOM 706 O O . GLY A 1 88 ? 6.133 -1.194 -19.314 1.00 66.81 88 GLY A O 1
ATOM 707 N N . VAL A 1 89 ? 7.337 -1.235 -17.421 1.00 64.50 89 VAL A N 1
ATOM 708 C CA . VAL A 1 89 ? 6.274 -1.779 -16.564 1.00 64.50 89 VAL A CA 1
ATOM 709 C C . VAL A 1 89 ? 5.196 -0.732 -16.251 1.00 64.50 89 VAL A C 1
ATOM 711 O O . VAL A 1 89 ? 4.018 -1.068 -16.214 1.00 64.50 89 VAL A O 1
ATOM 714 N N . SER A 1 90 ? 5.562 0.546 -16.121 1.00 63.25 90 SER A N 1
ATOM 715 C CA . SER A 1 90 ? 4.620 1.666 -15.940 1.00 63.25 90 SER A CA 1
ATOM 716 C C . SER A 1 90 ? 3.703 1.867 -17.155 1.00 63.25 90 SER A C 1
ATOM 718 O O . SER A 1 90 ? 2.590 2.370 -17.022 1.00 63.25 90 SER A O 1
ATOM 720 N N . GLY A 1 91 ? 4.190 1.510 -18.348 1.00 61.69 91 GLY A N 1
ATOM 721 C CA . GLY A 1 91 ? 3.450 1.589 -19.608 1.00 61.69 91 GLY A CA 1
ATOM 722 C C . GLY A 1 91 ? 2.627 0.343 -19.944 1.00 61.69 91 GLY A C 1
ATOM 723 O O . GLY A 1 91 ? 1.848 0.393 -20.896 1.00 61.69 91 GLY A O 1
ATOM 724 N N . ALA A 1 92 ? 2.782 -0.756 -19.194 1.00 65.25 92 ALA A N 1
ATOM 725 C CA . ALA A 1 92 ? 2.015 -1.979 -19.405 1.00 65.25 92 ALA A CA 1
ATOM 726 C C . ALA A 1 92 ? 0.533 -1.727 -19.107 1.00 65.25 92 ALA A C 1
ATOM 728 O O . ALA A 1 92 ? 0.182 -1.160 -18.070 1.00 65.25 92 ALA A O 1
ATOM 729 N N . GLU A 1 93 ? -0.347 -2.147 -20.016 1.00 62.88 93 GLU A N 1
ATOM 730 C CA . GLU A 1 93 ? -1.785 -1.886 -19.908 1.00 62.88 93 GLU A CA 1
ATOM 731 C C . GLU A 1 93 ? -2.375 -2.454 -18.612 1.00 62.88 93 GLU A C 1
ATOM 733 O O . GLU A 1 93 ? -3.225 -1.818 -17.995 1.00 62.88 93 GLU A O 1
ATOM 738 N N . GLU A 1 94 ? -1.844 -3.578 -18.122 1.00 59.78 94 GLU A N 1
ATOM 739 C CA . GLU A 1 94 ? -2.312 -4.208 -16.882 1.00 59.78 94 GLU A CA 1
ATOM 740 C C . GLU A 1 94 ? -1.865 -3.485 -15.604 1.00 59.78 94 GLU A C 1
ATOM 742 O O . GLU A 1 94 ? -2.348 -3.800 -14.517 1.00 59.78 94 GLU A O 1
ATOM 747 N N . LEU A 1 95 ? -0.935 -2.534 -15.719 1.00 57.66 95 LEU A N 1
ATOM 748 C CA . LEU A 1 95 ? -0.340 -1.807 -14.598 1.00 57.66 95 LEU A CA 1
ATOM 749 C C . LEU A 1 95 ? -0.522 -0.291 -14.718 1.00 57.66 95 LEU A C 1
ATOM 751 O O . LEU A 1 95 ? -0.079 0.432 -13.828 1.00 57.66 95 LEU A O 1
ATOM 755 N N . ARG A 1 96 ? -1.220 0.196 -15.755 1.00 64.12 96 ARG A N 1
ATOM 756 C CA . ARG A 1 96 ? -1.553 1.620 -15.943 1.00 64.12 96 ARG A CA 1
ATOM 757 C C . ARG A 1 96 ? -2.193 2.239 -14.702 1.00 64.12 96 ARG A C 1
ATOM 759 O O . ARG A 1 96 ? -1.791 3.325 -14.292 1.00 64.12 96 ARG A O 1
ATOM 766 N N . ASP A 1 97 ? -3.115 1.521 -14.066 1.00 58.41 97 ASP A N 1
ATOM 767 C CA . ASP A 1 97 ? -3.769 1.964 -12.829 1.00 58.41 97 ASP A CA 1
ATOM 768 C C . ASP A 1 97 ? -2.769 2.132 -11.671 1.00 58.41 97 ASP A C 1
ATOM 770 O O . ASP A 1 97 ? -2.879 3.056 -10.867 1.00 58.41 97 ASP A O 1
ATOM 774 N N . ILE A 1 98 ? -1.765 1.252 -11.594 1.00 56.75 98 ILE A N 1
ATOM 775 C CA . ILE A 1 98 ? -0.730 1.265 -10.550 1.00 56.75 98 ILE A CA 1
ATOM 776 C C . ILE A 1 98 ? 0.287 2.375 -10.827 1.00 56.75 98 ILE A C 1
ATOM 778 O O . ILE A 1 98 ? 0.700 3.087 -9.913 1.00 56.75 98 ILE A O 1
ATOM 782 N N . ALA A 1 99 ? 0.667 2.562 -12.091 1.00 60.00 99 ALA A N 1
ATOM 783 C CA . ALA A 1 99 ? 1.555 3.635 -12.518 1.00 60.00 99 ALA A CA 1
ATOM 784 C C . ALA A 1 99 ? 0.944 5.020 -12.252 1.00 60.00 99 ALA A C 1
ATOM 786 O O . ALA A 1 99 ? 1.654 5.922 -11.810 1.00 60.00 99 ALA A O 1
ATOM 787 N N . ALA A 1 100 ? -0.371 5.174 -12.450 1.00 58.59 100 ALA A N 1
ATOM 788 C CA . ALA A 1 100 ? -1.100 6.395 -12.115 1.00 58.59 100 ALA A CA 1
ATOM 789 C C . ALA A 1 100 ? -1.101 6.679 -10.600 1.00 58.59 100 ALA A C 1
ATOM 791 O O . ALA A 1 100 ? -0.854 7.812 -10.193 1.00 58.59 100 ALA A O 1
ATOM 792 N N . LEU A 1 101 ? -1.299 5.649 -9.767 1.00 53.78 101 LEU A N 1
ATOM 793 C CA . LEU A 1 101 ? -1.213 5.744 -8.301 1.00 53.78 101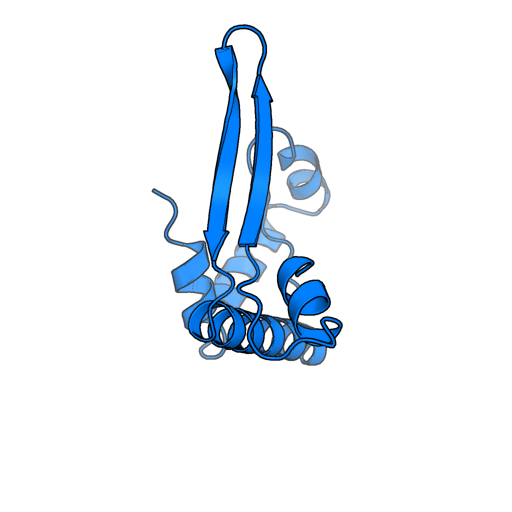 LEU A CA 1
ATOM 794 C C . LEU A 1 101 ? 0.195 6.121 -7.809 1.00 53.78 101 LEU A C 1
ATOM 796 O O . LEU A 1 101 ? 0.333 6.907 -6.878 1.00 53.78 101 LEU A O 1
ATOM 800 N N . LEU A 1 102 ? 1.246 5.588 -8.440 1.00 52.19 102 LEU A N 1
ATOM 801 C CA . LEU A 1 102 ? 2.644 5.810 -8.043 1.00 52.19 102 LEU A CA 1
ATOM 802 C C . LEU A 1 102 ? 3.284 7.069 -8.654 1.00 52.19 102 LEU A C 1
ATOM 804 O O . LEU A 1 102 ? 4.339 7.494 -8.182 1.00 52.19 102 LEU A O 1
ATOM 808 N N . GLY A 1 103 ? 2.690 7.634 -9.709 1.00 51.66 103 GLY A N 1
ATOM 809 C CA . GLY A 1 103 ? 3.126 8.868 -10.375 1.00 51.66 103 GLY A CA 1
ATOM 810 C C . GLY A 1 103 ? 2.475 10.146 -9.832 1.00 51.66 103 GLY A C 1
ATOM 811 O O . GLY A 1 103 ? 2.786 11.232 -10.317 1.00 51.66 103 GLY A O 1
ATOM 812 N N . GLY A 1 104 ? 1.576 10.022 -8.849 1.00 38.28 104 GLY A N 1
ATOM 813 C CA . GLY A 1 104 ? 0.825 11.121 -8.234 1.00 38.28 104 GLY A CA 1
ATOM 814 C C . GLY A 1 104 ? 1.546 11.884 -7.117 1.00 38.28 104 GLY A C 1
ATOM 815 O O . GLY A 1 104 ? 0.916 12.714 -6.470 1.00 38.28 104 GLY A O 1
ATOM 816 N N . GLU A 1 105 ? 2.836 11.641 -6.872 1.00 38.09 105 GLU A N 1
ATOM 817 C CA . GLU A 1 105 ? 3.617 12.461 -5.939 1.00 38.09 105 GLU A CA 1
ATOM 818 C C . GLU A 1 105 ? 4.106 13.744 -6.631 1.00 38.09 105 GLU A C 1
ATOM 820 O O . GLU A 1 105 ? 5.101 13.752 -7.362 1.00 38.09 105 GLU A O 1
ATOM 825 N N . LYS A 1 106 ? 3.386 14.839 -6.378 1.00 32.94 106 LYS A N 1
ATOM 826 C CA . LYS A 1 106 ? 3.928 16.200 -6.356 1.00 32.94 106 LYS A CA 1
ATOM 827 C C . LYS A 1 106 ? 3.566 16.866 -5.041 1.00 32.94 106 LYS A C 1
ATOM 829 O O . LYS A 1 106 ? 2.391 16.736 -4.638 1.00 32.94 106 LYS A O 1
#

Foldseek 3Di:
DVQVVVCVPPPDVPDWGKDWDWDADPPPGIDIDIDTCDVVVVVVVVVVVVLVVVCVVVVNDLPDQDDDPCNVVCVVVPVVVSVVSVVVQCPDPSCVVVVVVVVPDD

pLDDT: mean 70.51, std 10.64, range [32.94, 87.69]

Secondary structure (DSSP, 8-state):
-HHHHHHHH-S-TTPPPEEEEEEEETTTEEEEEEEE--HHHHHHHHHHHHHHHHHHHTT--PPP---GGGHHHHHHT-HHHHHHHHHHHHT-GGGHHHHHHHS---